Protein AF-X0XZS5-F1 (afdb_monomer_lite)

pLDDT: mean 88.35, std 11.28, range [37.88, 98.06]

Sequence (96 aa):
TVRSNTKDLFAFTKLVPNRKKRIERASSEPIREDPISDLAGKLHPDRQFLTISEIKEETKSTKTFKLTPDPDSVTKELAYFRPGQYISLKVDLEGV

Radius of gyration: 22.95 Å; chains: 1; bounding box: 49×41×53 Å

Secondary structure (DSSP, 8-state):
----HHHHHHHHHHHHHHHHHHHHTS--SPP---HHHHHHHHHS-S---EEEEEEEEEETTEEEEEEEE-TTSS--SPPP--TT---------S--

InterPro domains:
  IPR017938 Riboflavin synthase-like beta-barrel [SSF63380] (48-92)

Organism: NCBI:txid412755

Foldseek 3Di:
DPDDDVVVVVVVVCPVVVVVVCVVPDDPDDDPDDVPVVLVCLQDPPDFDWDFPDWDDPDPPDIDTDIDGDPPDPHPDHHDDDPPDDDDDDDDDPDD

Structure (mmCIF, N/CA/C/O backbone):
data_AF-X0XZS5-F1
#
_entry.id   AF-X0XZS5-F1
#
loop_
_atom_site.group_PDB
_atom_site.id
_atom_site.type_symbol
_atom_site.label_atom_id
_atom_site.label_alt_id
_atom_site.label_comp_id
_atom_site.label_asym_id
_atom_site.label_entity_id
_atom_site.label_seq_id
_atom_site.pdbx_PDB_ins_code
_atom_site.Cartn_x
_atom_site.Cartn_y
_atom_site.Cartn_z
_atom_site.occupancy
_atom_site.B_iso_or_equiv
_atom_site.auth_seq_id
_atom_site.auth_comp_id
_atom_site.auth_asym_id
_atom_site.auth_atom_id
_atom_site.pdbx_PDB_model_num
ATOM 1 N N . THR A 1 1 ? 16.070 21.771 -14.498 1.00 42.19 1 THR A N 1
ATOM 2 C CA . THR A 1 1 ? 16.308 23.037 -15.223 1.00 42.19 1 THR A CA 1
ATOM 3 C C . THR A 1 1 ? 16.374 22.737 -16.706 1.00 42.19 1 THR A C 1
ATOM 5 O O . THR A 1 1 ? 17.299 22.044 -17.110 1.00 42.19 1 THR A O 1
ATOM 8 N N . VAL A 1 2 ? 15.382 23.161 -17.496 1.00 46.03 2 VAL A N 1
ATOM 9 C CA . VAL A 1 2 ? 15.403 23.021 -18.967 1.00 46.03 2 VAL A CA 1
ATOM 10 C C . VAL A 1 2 ? 16.512 23.933 -19.485 1.00 46.03 2 VAL A C 1
ATOM 12 O O . VAL A 1 2 ? 16.449 25.141 -19.267 1.00 46.03 2 VAL A O 1
ATOM 15 N N . ARG A 1 3 ? 17.584 23.364 -20.050 1.00 64.44 3 ARG A N 1
ATOM 16 C CA . ARG A 1 3 ? 18.817 24.119 -20.341 1.00 64.44 3 ARG A CA 1
ATOM 17 C C . ARG A 1 3 ? 18.975 24.536 -21.808 1.00 64.44 3 ARG A C 1
ATOM 19 O O . ARG A 1 3 ? 19.842 25.363 -22.064 1.00 64.44 3 ARG A O 1
ATOM 26 N N . SER A 1 4 ? 18.162 24.061 -22.761 1.00 63.34 4 SER A N 1
ATOM 27 C CA . SER A 1 4 ? 18.104 24.637 -24.121 1.00 63.34 4 SER A CA 1
ATOM 28 C C . SER A 1 4 ? 16.952 24.046 -24.950 1.00 63.34 4 SER A C 1
ATOM 30 O O . SER A 1 4 ? 16.974 22.863 -25.280 1.00 63.34 4 SER A O 1
ATOM 32 N N . ASN A 1 5 ? 15.981 24.878 -25.346 1.00 72.25 5 ASN A N 1
ATOM 33 C CA . ASN A 1 5 ? 14.734 24.456 -26.009 1.00 72.25 5 ASN A CA 1
ATOM 34 C C . ASN A 1 5 ? 14.958 23.613 -27.290 1.00 72.25 5 ASN A C 1
ATOM 36 O O . ASN A 1 5 ? 14.311 22.592 -27.501 1.00 72.25 5 ASN A O 1
ATOM 40 N N . THR A 1 6 ? 15.920 23.987 -28.138 1.00 76.62 6 THR A N 1
ATOM 41 C CA . THR A 1 6 ? 16.131 23.325 -29.439 1.00 76.62 6 THR A CA 1
ATOM 42 C C . THR A 1 6 ? 16.942 22.035 -29.340 1.00 76.62 6 THR A C 1
ATOM 44 O O . THR A 1 6 ? 16.621 21.054 -30.008 1.00 76.62 6 THR A O 1
ATOM 47 N N . LYS A 1 7 ? 17.980 21.997 -28.496 1.00 78.31 7 LYS A N 1
ATOM 48 C CA . LYS A 1 7 ? 18.803 20.790 -28.296 1.00 78.31 7 LYS A CA 1
ATOM 49 C C . LYS A 1 7 ? 17.997 19.661 -27.666 1.00 78.31 7 LYS A C 1
ATOM 51 O O . LYS A 1 7 ? 18.125 18.516 -28.102 1.00 78.31 7 LYS A O 1
ATOM 56 N N . ASP A 1 8 ? 17.145 19.996 -26.701 1.00 79.69 8 ASP A N 1
ATOM 57 C CA . ASP A 1 8 ? 16.256 19.030 -26.065 1.00 79.69 8 ASP A CA 1
ATOM 58 C C . ASP A 1 8 ? 15.255 18.480 -27.092 1.00 79.69 8 ASP A C 1
ATOM 60 O O . ASP A 1 8 ? 15.106 17.264 -27.200 1.00 79.69 8 ASP A O 1
ATOM 64 N N . LEU A 1 9 ? 14.675 19.335 -27.949 1.00 82.88 9 LEU A N 1
ATOM 65 C CA . LEU A 1 9 ? 13.778 18.909 -29.031 1.00 82.88 9 LEU A CA 1
ATOM 66 C C . LEU A 1 9 ? 14.446 17.911 -29.995 1.00 82.88 9 LEU A C 1
ATOM 68 O O . LEU A 1 9 ? 13.878 16.860 -30.298 1.00 82.88 9 LEU A O 1
ATOM 72 N N . PHE A 1 10 ? 15.683 18.175 -30.426 1.00 83.12 10 PHE A N 1
ATOM 73 C CA . PHE A 1 10 ? 16.432 17.225 -31.255 1.00 83.12 10 PHE A CA 1
ATOM 74 C C . PHE A 1 10 ? 16.757 15.923 -30.511 1.00 83.12 10 PHE A C 1
ATOM 76 O O . PHE A 1 10 ? 16.706 14.850 -31.116 1.00 83.12 10 PHE A O 1
ATOM 83 N N . ALA A 1 11 ? 17.058 15.977 -29.212 1.00 83.94 11 ALA A N 1
ATOM 84 C CA . ALA A 1 11 ? 17.253 14.780 -28.399 1.00 83.94 11 ALA A CA 1
ATOM 85 C C . ALA A 1 11 ? 15.965 13.940 -28.297 1.00 83.94 11 ALA A C 1
ATOM 87 O O . ALA A 1 11 ? 16.036 12.713 -28.419 1.00 83.94 11 ALA A O 1
ATOM 88 N N . PHE A 1 12 ? 14.791 14.577 -28.179 1.00 85.62 12 PHE A N 1
ATOM 89 C CA . PHE A 1 12 ? 13.492 13.894 -28.158 1.00 85.62 12 PHE A CA 1
ATOM 90 C C . PHE A 1 12 ? 13.246 13.070 -29.425 1.00 85.62 12 PHE A C 1
ATOM 92 O O . PHE A 1 12 ? 12.849 11.908 -29.322 1.00 85.62 12 PHE A O 1
ATOM 99 N N . THR A 1 13 ? 13.566 13.604 -30.610 1.00 88.56 13 THR A N 1
ATOM 100 C CA . THR A 1 13 ? 13.401 12.859 -31.878 1.00 88.56 13 THR A CA 1
ATOM 101 C C . THR A 1 13 ? 14.223 11.566 -31.927 1.00 88.56 13 THR A C 1
ATOM 103 O O . THR A 1 13 ? 13.839 10.598 -32.583 1.00 88.56 13 THR A O 1
ATOM 106 N N . LYS A 1 14 ? 15.338 11.508 -31.185 1.00 90.56 14 LYS A N 1
ATOM 107 C CA . LYS A 1 14 ? 16.245 10.354 -31.149 1.00 90.56 14 LYS A CA 1
ATOM 108 C C . LYS A 1 14 ? 15.891 9.335 -30.063 1.00 90.56 14 LYS A C 1
ATOM 110 O O . LYS A 1 14 ? 16.467 8.249 -30.055 1.00 90.56 14 LYS A O 1
ATOM 115 N N . LEU A 1 15 ? 14.945 9.623 -29.163 1.00 91.56 15 LEU A N 1
ATOM 116 C CA . LEU A 1 15 ? 14.615 8.730 -28.045 1.00 91.56 15 LEU A CA 1
ATOM 117 C C . LEU A 1 15 ? 14.100 7.365 -28.507 1.00 91.56 15 LEU A C 1
ATOM 119 O O . LEU A 1 15 ? 14.617 6.337 -28.073 1.00 91.56 15 LEU A O 1
ATOM 123 N N . VAL A 1 16 ? 13.092 7.344 -29.382 1.00 93.56 16 VAL A N 1
ATOM 124 C CA . VAL A 1 16 ? 12.490 6.102 -29.891 1.00 93.56 16 VAL A CA 1
ATOM 125 C C . VAL A 1 16 ? 13.513 5.225 -30.629 1.00 93.56 16 VAL A C 1
ATOM 127 O O . VAL A 1 16 ? 13.656 4.063 -30.240 1.00 93.56 16 VAL A O 1
ATOM 130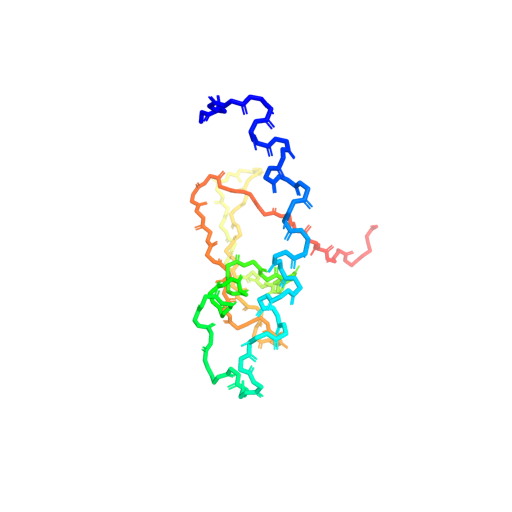 N N . PRO A 1 17 ? 14.274 5.724 -31.628 1.00 94.44 17 PRO A N 1
ATOM 131 C CA . PRO A 1 17 ? 15.262 4.891 -32.313 1.00 94.44 17 PRO A CA 1
ATOM 132 C C . PRO A 1 17 ? 16.389 4.426 -31.382 1.00 94.44 17 PRO A C 1
ATOM 134 O O . PRO A 1 17 ? 16.832 3.285 -31.492 1.00 94.44 17 PRO A O 1
ATOM 137 N N . ASN A 1 18 ? 16.820 5.251 -30.420 1.00 94.25 18 ASN A N 1
ATOM 138 C CA . ASN A 1 18 ? 17.826 4.837 -29.438 1.00 94.25 18 ASN A CA 1
ATOM 139 C C . ASN A 1 18 ? 17.318 3.721 -28.514 1.00 94.25 18 ASN A C 1
ATOM 141 O O . ASN A 1 18 ? 18.078 2.811 -28.190 1.00 94.25 18 ASN A O 1
ATOM 145 N N . ARG A 1 19 ? 16.042 3.757 -28.104 1.00 95.06 19 ARG A N 1
ATOM 146 C CA . ARG A 1 19 ? 15.426 2.679 -27.313 1.00 95.06 19 ARG A CA 1
ATOM 147 C C . ARG A 1 19 ? 15.364 1.372 -28.099 1.00 95.06 19 ARG A C 1
ATOM 149 O O . ARG A 1 19 ? 15.797 0.357 -27.569 1.00 95.06 19 ARG A O 1
ATOM 156 N N . LYS A 1 20 ? 14.919 1.407 -29.362 1.00 95.69 20 LYS A N 1
ATOM 157 C CA . LYS A 1 20 ? 14.880 0.216 -30.233 1.00 95.69 20 LYS A CA 1
ATOM 158 C C . LYS A 1 20 ? 16.261 -0.423 -30.388 1.00 95.69 20 LYS A C 1
ATOM 160 O O . LYS A 1 20 ? 16.416 -1.597 -30.083 1.00 95.69 20 LYS A O 1
ATOM 165 N N . LYS A 1 21 ? 17.287 0.377 -30.708 1.00 95.44 21 LYS A N 1
ATOM 166 C CA . LYS A 1 21 ? 18.678 -0.102 -30.804 1.00 95.44 21 LYS A CA 1
ATOM 167 C C . LYS A 1 21 ? 19.193 -0.719 -29.501 1.00 95.44 21 LYS A C 1
ATOM 169 O O . LYS A 1 21 ? 19.985 -1.652 -29.543 1.00 95.44 21 LYS A O 1
ATOM 174 N N . ARG A 1 22 ? 18.798 -0.181 -28.340 1.00 93.81 22 ARG A N 1
ATOM 175 C CA . ARG A 1 22 ? 19.166 -0.749 -27.032 1.00 93.81 22 ARG A CA 1
ATOM 176 C C . ARG A 1 22 ? 18.474 -2.084 -26.768 1.00 93.81 22 ARG A C 1
ATOM 178 O O . ARG A 1 22 ? 19.121 -2.959 -26.215 1.00 93.81 22 ARG A O 1
ATOM 185 N N . ILE A 1 23 ? 17.207 -2.224 -27.158 1.00 91.62 23 ILE A N 1
ATOM 186 C CA . ILE A 1 23 ? 16.446 -3.475 -27.026 1.00 91.62 23 ILE A CA 1
ATOM 187 C C . ILE A 1 23 ? 17.031 -4.551 -27.947 1.00 91.62 23 ILE A C 1
ATOM 189 O O . ILE A 1 23 ? 17.298 -5.651 -27.489 1.00 91.62 23 ILE A O 1
ATOM 193 N N . GLU A 1 24 ? 17.313 -4.220 -29.209 1.00 93.50 24 GLU A N 1
ATOM 194 C CA . GLU A 1 24 ? 17.926 -5.149 -30.174 1.00 93.50 24 GLU A CA 1
ATOM 195 C C . GLU A 1 24 ? 19.316 -5.636 -29.736 1.00 93.50 24 GLU A C 1
ATOM 197 O O . GLU A 1 24 ? 19.702 -6.759 -30.038 1.00 93.50 24 GLU A O 1
ATOM 202 N N . ARG A 1 25 ? 20.078 -4.789 -29.031 1.00 94.25 25 ARG A N 1
ATOM 203 C CA . ARG A 1 25 ? 21.403 -5.126 -28.483 1.00 94.25 25 ARG A CA 1
ATOM 204 C C . ARG A 1 25 ? 21.355 -5.790 -27.108 1.00 94.25 25 ARG A C 1
ATOM 206 O O . ARG A 1 25 ? 22.414 -6.131 -26.585 1.00 94.25 25 ARG A O 1
ATOM 213 N N . ALA A 1 26 ? 20.186 -5.878 -26.481 1.00 89.81 26 ALA A N 1
ATOM 214 C CA . ALA A 1 26 ? 20.074 -6.473 -25.160 1.00 89.81 26 ALA A CA 1
ATOM 215 C C . ALA A 1 26 ? 20.380 -7.976 -25.231 1.00 89.81 26 ALA A C 1
ATOM 217 O O . ALA A 1 26 ? 20.166 -8.618 -26.258 1.00 89.81 26 ALA A O 1
ATOM 218 N N . SER A 1 27 ? 20.893 -8.528 -24.131 1.00 89.31 27 SER A N 1
ATOM 219 C CA . SER A 1 27 ? 21.102 -9.971 -24.023 1.00 89.31 27 SER A CA 1
ATOM 220 C C . SER A 1 27 ? 19.766 -10.708 -24.129 1.00 89.31 27 SER A C 1
ATOM 222 O O . SER A 1 27 ? 18.762 -10.255 -23.579 1.00 89.31 27 SER A O 1
ATOM 224 N N . SER A 1 28 ? 19.766 -11.854 -24.808 1.00 88.00 28 SER A N 1
ATOM 225 C CA . SER A 1 28 ? 18.635 -12.787 -24.828 1.00 88.00 28 SER A CA 1
ATOM 226 C C . SER A 1 28 ? 18.596 -13.696 -23.596 1.00 88.00 28 SER A C 1
ATOM 228 O O . SER A 1 28 ? 17.683 -14.509 -23.468 1.00 88.00 28 SER A O 1
ATOM 230 N N . GLU A 1 29 ? 19.601 -13.617 -22.720 1.00 89.81 29 GLU A N 1
ATOM 231 C CA . GLU A 1 29 ? 19.606 -14.373 -21.472 1.00 89.81 29 GLU A CA 1
ATOM 232 C C . GLU A 1 29 ? 18.449 -13.925 -20.566 1.00 89.81 29 GLU A C 1
ATOM 234 O O . GLU A 1 29 ? 18.191 -12.723 -20.442 1.00 89.81 29 GLU A O 1
ATOM 239 N N . PRO A 1 30 ? 17.748 -14.867 -19.912 1.00 83.12 30 PRO A N 1
ATOM 240 C CA . PRO A 1 30 ? 16.670 -14.523 -19.002 1.00 83.12 30 PRO A CA 1
ATOM 241 C C . PRO A 1 30 ? 17.217 -13.746 -17.801 1.00 83.12 30 PRO A C 1
ATOM 243 O O . PRO A 1 30 ? 18.246 -14.105 -17.219 1.00 83.12 30 PRO A O 1
ATOM 246 N N . ILE A 1 31 ? 16.499 -12.693 -17.410 1.00 81.81 31 ILE A N 1
ATOM 247 C CA . ILE A 1 31 ? 16.784 -11.952 -16.181 1.00 81.81 31 ILE A CA 1
ATOM 248 C C . ILE A 1 31 ? 16.567 -12.914 -15.010 1.00 81.81 31 ILE A C 1
ATOM 250 O O . ILE A 1 31 ? 15.480 -13.466 -14.857 1.00 81.81 31 ILE A O 1
ATOM 254 N N . ARG A 1 32 ? 17.619 -13.149 -14.221 1.00 82.25 32 ARG A N 1
ATOM 255 C CA . ARG A 1 32 ? 17.578 -14.093 -13.093 1.00 82.25 32 ARG A CA 1
ATOM 256 C C . ARG A 1 32 ? 16.925 -13.477 -11.861 1.00 82.25 32 ARG A C 1
ATOM 258 O O . ARG A 1 32 ? 16.102 -14.124 -11.232 1.00 82.25 32 ARG A O 1
ATOM 265 N N . GLU A 1 33 ? 17.287 -12.235 -11.553 1.00 85.75 33 GLU A N 1
ATOM 266 C CA . GLU A 1 33 ? 16.787 -11.473 -10.409 1.00 85.75 33 GLU A CA 1
ATOM 267 C C . GLU A 1 33 ? 16.689 -9.997 -10.811 1.00 85.75 33 GLU A C 1
ATOM 269 O O . GLU A 1 33 ? 17.630 -9.448 -11.392 1.00 85.75 33 GLU A O 1
ATOM 274 N N . ASP A 1 34 ? 15.561 -9.356 -10.505 1.00 88.19 34 ASP A N 1
ATOM 275 C CA . ASP A 1 34 ? 15.375 -7.913 -10.674 1.00 88.19 34 ASP A CA 1
ATOM 276 C C . ASP A 1 34 ? 14.877 -7.304 -9.357 1.00 88.19 34 ASP A C 1
ATOM 278 O O . ASP A 1 34 ? 13.674 -7.097 -9.168 1.00 88.19 34 ASP A O 1
ATOM 282 N N . PRO A 1 35 ? 15.805 -6.970 -8.440 1.00 90.56 35 PRO A N 1
ATOM 283 C CA . PRO A 1 35 ? 15.451 -6.418 -7.138 1.00 90.56 35 PRO A CA 1
ATOM 284 C C . PRO A 1 35 ? 14.642 -5.119 -7.227 1.00 90.56 35 PRO A C 1
ATOM 286 O O . PRO A 1 35 ? 13.902 -4.784 -6.302 1.00 90.56 35 PRO A O 1
ATOM 289 N N . ILE A 1 36 ? 14.792 -4.362 -8.320 1.00 90.81 36 ILE A N 1
ATOM 290 C CA . ILE A 1 36 ? 14.077 -3.100 -8.519 1.00 90.81 36 ILE A CA 1
ATOM 291 C C . ILE A 1 36 ? 12.632 -3.375 -8.921 1.00 90.81 36 ILE A C 1
ATOM 293 O O . ILE A 1 36 ? 11.726 -2.753 -8.365 1.00 90.81 36 ILE A O 1
ATOM 297 N N . SER A 1 37 ? 12.413 -4.307 -9.848 1.00 89.75 37 SER A N 1
ATOM 298 C CA . SER A 1 37 ? 11.067 -4.749 -10.218 1.00 89.75 37 SER A CA 1
ATOM 299 C C . SER A 1 37 ? 10.343 -5.374 -9.025 1.00 89.75 37 SER A C 1
ATOM 301 O O . SER A 1 37 ? 9.192 -5.029 -8.751 1.00 89.75 37 SER A O 1
ATOM 303 N N . ASP A 1 38 ? 11.033 -6.218 -8.259 1.00 90.69 38 ASP A N 1
ATOM 304 C CA . ASP A 1 38 ? 10.470 -6.853 -7.067 1.00 90.69 38 ASP A CA 1
ATOM 305 C C . ASP A 1 38 ? 10.056 -5.811 -6.021 1.00 90.69 38 ASP A C 1
ATOM 307 O O . ASP A 1 38 ? 8.944 -5.848 -5.486 1.00 90.69 38 ASP A O 1
ATOM 311 N N . LEU A 1 39 ? 10.921 -4.826 -5.759 1.00 91.88 39 LEU A N 1
ATOM 312 C CA . LEU A 1 39 ? 10.611 -3.726 -4.851 1.00 91.88 39 LEU A CA 1
ATOM 313 C C . LEU A 1 39 ? 9.440 -2.876 -5.360 1.00 91.88 39 LEU A C 1
ATOM 315 O O . LEU A 1 39 ? 8.589 -2.480 -4.564 1.00 91.88 39 LEU A O 1
ATOM 319 N N . ALA A 1 40 ? 9.372 -2.604 -6.664 1.00 91.81 40 ALA A N 1
ATOM 320 C CA . ALA A 1 40 ? 8.265 -1.856 -7.253 1.00 91.81 40 ALA A CA 1
ATOM 321 C C . ALA A 1 40 ? 6.925 -2.573 -7.030 1.00 91.81 40 ALA A C 1
ATOM 323 O O . ALA A 1 40 ? 5.959 -1.933 -6.613 1.00 91.81 40 ALA A O 1
ATOM 324 N N . GLY A 1 41 ? 6.890 -3.897 -7.215 1.00 90.19 41 GLY A N 1
ATOM 325 C CA . GLY A 1 41 ? 5.709 -4.717 -6.940 1.00 90.19 41 GLY A CA 1
ATOM 326 C C . GLY A 1 41 ? 5.289 -4.683 -5.468 1.00 90.19 41 GLY A C 1
ATOM 327 O O . GLY A 1 41 ? 4.103 -4.564 -5.166 1.00 90.19 41 GLY A O 1
ATOM 328 N N . LYS A 1 42 ? 6.254 -4.700 -4.541 1.00 90.56 42 LYS A N 1
ATOM 329 C CA . LYS A 1 42 ? 5.980 -4.572 -3.098 1.00 90.56 42 LYS A CA 1
ATOM 330 C C . LYS A 1 42 ? 5.476 -3.182 -2.704 1.00 90.56 42 LYS A C 1
ATOM 332 O O . LYS A 1 42 ? 4.658 -3.063 -1.798 1.00 90.56 42 LYS A O 1
ATOM 337 N N . LEU A 1 43 ? 5.960 -2.122 -3.352 1.00 91.44 43 LEU A N 1
ATOM 338 C CA . LEU A 1 43 ? 5.563 -0.741 -3.054 1.00 91.44 43 LEU A CA 1
ATOM 339 C C . LEU A 1 43 ? 4.187 -0.377 -3.621 1.00 91.44 43 LEU A C 1
ATOM 341 O O . LEU A 1 43 ? 3.465 0.414 -3.012 1.00 91.44 43 LEU A O 1
ATOM 345 N N . HIS A 1 44 ? 3.835 -0.922 -4.785 1.00 89.75 44 HIS A N 1
ATOM 346 C CA . HIS A 1 44 ? 2.640 -0.535 -5.531 1.00 89.75 44 HIS A CA 1
ATOM 347 C C . HIS A 1 44 ? 1.875 -1.753 -6.069 1.00 89.75 44 HIS A C 1
ATOM 349 O O . HIS A 1 44 ? 1.770 -1.917 -7.284 1.00 89.75 44 HIS A O 1
ATOM 355 N N . PRO A 1 45 ?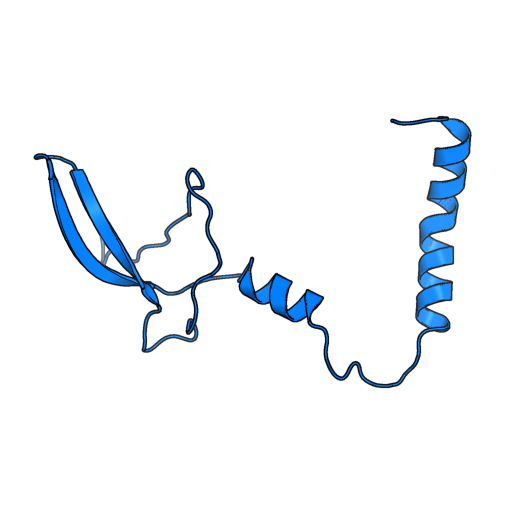 1.321 -2.606 -5.190 1.00 91.38 45 PRO A N 1
ATOM 356 C CA . PRO A 1 45 ? 0.457 -3.694 -5.625 1.00 91.38 45 PRO A CA 1
ATOM 357 C C . PRO A 1 45 ? -0.855 -3.150 -6.203 1.00 91.38 45 PRO A C 1
ATOM 359 O O . PRO A 1 45 ? -1.416 -2.181 -5.687 1.00 91.38 45 PRO A O 1
ATOM 362 N N . ASP A 1 46 ? -1.392 -3.827 -7.220 1.00 90.94 46 ASP A N 1
ATOM 363 C CA . ASP A 1 46 ? -2.656 -3.443 -7.867 1.00 90.94 46 ASP A CA 1
ATOM 364 C C . ASP A 1 46 ? -3.842 -3.436 -6.887 1.00 90.94 46 ASP A C 1
ATOM 366 O O . ASP A 1 46 ? -4.714 -2.563 -6.934 1.00 90.94 46 ASP A O 1
ATOM 370 N N . ARG A 1 47 ? -3.888 -4.422 -5.982 1.00 91.94 47 ARG A N 1
ATOM 371 C CA . ARG A 1 47 ? -4.889 -4.531 -4.915 1.00 91.94 47 ARG A CA 1
ATOM 372 C C . ARG A 1 47 ? -4.308 -5.260 -3.709 1.00 91.94 47 ARG A C 1
ATOM 374 O O . ARG A 1 47 ? -3.539 -6.204 -3.858 1.00 91.94 47 ARG A O 1
ATOM 381 N N . GLN A 1 48 ? -4.729 -4.841 -2.521 1.00 93.81 48 GLN A N 1
ATOM 382 C CA . GLN A 1 48 ? -4.429 -5.515 -1.260 1.00 93.81 48 GLN A CA 1
ATOM 383 C C . GLN A 1 48 ? -5.739 -5.894 -0.574 1.00 93.81 48 GLN A C 1
ATOM 385 O O . GLN A 1 48 ? -6.672 -5.088 -0.539 1.00 93.81 48 GLN A O 1
ATOM 390 N N . PHE A 1 49 ? -5.807 -7.116 -0.061 1.00 95.06 49 PHE A N 1
ATOM 391 C CA . PHE A 1 49 ? -6.932 -7.633 0.708 1.00 95.06 49 PHE A CA 1
ATOM 392 C C . PHE A 1 49 ? -6.575 -7.582 2.191 1.00 95.06 49 PHE A C 1
ATOM 394 O O . PHE A 1 49 ? -5.483 -7.987 2.595 1.00 95.06 49 PHE A O 1
ATOM 401 N N . LEU A 1 50 ? -7.475 -7.001 2.980 1.00 94.31 50 LEU A N 1
ATOM 402 C CA . LEU A 1 50 ? -7.219 -6.608 4.359 1.00 94.31 50 LEU A CA 1
ATOM 403 C C . LEU A 1 50 ? -8.349 -7.097 5.257 1.00 94.31 50 LEU A C 1
ATOM 405 O O . LEU A 1 50 ? -9.517 -6.999 4.885 1.00 94.31 50 LEU A O 1
ATOM 409 N N . THR A 1 51 ? -8.000 -7.513 6.468 1.00 94.62 51 THR A N 1
ATOM 410 C CA . THR A 1 51 ? -8.943 -7.821 7.549 1.00 94.62 51 THR A CA 1
ATOM 411 C C . THR A 1 51 ? -8.755 -6.857 8.712 1.00 94.62 51 THR A C 1
ATOM 413 O O . THR A 1 51 ? -7.652 -6.365 8.957 1.00 94.62 51 THR A O 1
ATOM 416 N N . ILE A 1 52 ? -9.825 -6.601 9.465 1.00 95.25 52 ILE A N 1
ATOM 417 C CA . ILE A 1 52 ? -9.759 -5.800 10.690 1.00 95.25 52 ILE A CA 1
ATOM 418 C C . ILE A 1 52 ? -9.289 -6.702 11.832 1.00 95.25 52 ILE A C 1
ATOM 420 O O . ILE A 1 52 ? -9.993 -7.633 12.213 1.00 95.25 52 ILE A O 1
ATOM 424 N N . SER A 1 53 ? -8.117 -6.415 12.396 1.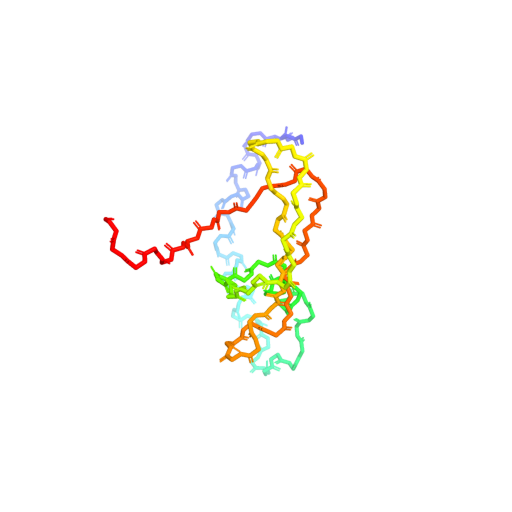00 96.62 53 SER A N 1
ATOM 425 C CA . SER A 1 53 ? -7.593 -7.146 13.556 1.00 96.62 53 SER A CA 1
ATOM 426 C C . SER A 1 53 ? -8.029 -6.536 14.887 1.00 96.62 53 SER A C 1
ATOM 428 O O . SER A 1 53 ? -8.042 -7.211 15.909 1.00 96.62 53 SER A O 1
ATOM 430 N N . GLU A 1 54 ? -8.306 -5.231 14.901 1.00 97.81 54 GLU A N 1
ATOM 431 C CA . GLU A 1 54 ? -8.636 -4.481 16.113 1.00 97.81 54 GLU A CA 1
ATOM 432 C C . GLU A 1 54 ? -9.499 -3.268 15.762 1.00 97.81 54 GLU A C 1
ATOM 434 O O . GLU A 1 54 ? -9.283 -2.611 14.738 1.00 97.81 54 GLU A O 1
ATOM 439 N N . ILE A 1 55 ? -10.452 -2.960 16.639 1.00 97.56 55 ILE A N 1
ATOM 440 C CA . ILE A 1 55 ? -11.280 -1.759 16.571 1.00 97.56 55 ILE A CA 1
ATOM 441 C C . ILE A 1 55 ? -11.103 -1.012 17.885 1.00 97.56 55 ILE A C 1
ATOM 443 O O . ILE A 1 55 ? -11.398 -1.552 18.951 1.00 97.56 55 ILE A O 1
ATOM 447 N N . LYS A 1 56 ? -10.643 0.236 17.805 1.00 98.06 56 LYS A N 1
ATOM 448 C CA . LYS A 1 56 ? -10.500 1.125 18.956 1.00 98.06 56 LYS A CA 1
ATOM 449 C C . LYS A 1 56 ? -11.473 2.290 18.840 1.00 98.06 56 LYS A C 1
ATOM 451 O O . LYS A 1 56 ? -11.451 3.036 17.863 1.00 98.06 56 LYS A O 1
ATOM 456 N N . GLU A 1 57 ? -12.312 2.451 19.853 1.00 97.44 57 GLU A N 1
ATOM 457 C CA . GLU A 1 57 ? -13.186 3.615 20.003 1.00 97.44 57 GLU A CA 1
ATOM 458 C C . GLU A 1 57 ? -12.346 4.799 20.499 1.00 97.44 57 GLU A C 1
ATOM 460 O O . GLU A 1 57 ? -11.819 4.762 21.609 1.00 97.44 57 GLU A O 1
ATOM 465 N N . GLU A 1 58 ? -12.191 5.841 19.682 1.00 96.69 58 GLU A N 1
ATOM 466 C CA . GLU A 1 58 ? -11.439 7.041 20.081 1.00 96.69 58 GLU A CA 1
ATOM 467 C C . GLU A 1 58 ? -12.376 8.093 20.684 1.00 96.69 58 GLU A C 1
ATOM 469 O O . GLU A 1 58 ? -12.080 8.707 21.707 1.00 96.69 58 GLU A O 1
ATOM 474 N N . THR A 1 59 ? -13.534 8.306 20.053 1.00 96.94 59 THR A N 1
ATOM 475 C CA . THR A 1 59 ? -14.567 9.245 20.510 1.00 96.94 59 THR A CA 1
ATOM 476 C C . THR A 1 59 ? -15.959 8.688 20.211 1.00 96.94 59 THR A C 1
ATOM 478 O O . THR A 1 59 ? -16.099 7.646 19.577 1.00 96.94 59 THR A O 1
ATOM 481 N N . LYS A 1 60 ? -17.018 9.414 20.598 1.00 95.12 60 LYS A N 1
ATOM 482 C CA . LYS A 1 60 ? -18.410 9.034 20.291 1.00 95.12 60 LYS A CA 1
ATOM 483 C C . LYS A 1 60 ? -18.695 8.853 18.791 1.00 95.12 60 LYS A C 1
ATOM 485 O O . LYS A 1 60 ? -19.651 8.169 18.450 1.00 95.12 60 LYS A O 1
ATOM 490 N N . SER A 1 61 ? -17.915 9.484 17.913 1.00 96.25 61 SER A N 1
ATOM 491 C CA . SER A 1 61 ? -18.129 9.475 16.459 1.00 96.25 61 SER A CA 1
ATOM 492 C C . SER A 1 61 ? -16.903 9.022 15.664 1.00 96.25 61 SER A C 1
ATOM 494 O O . SER A 1 61 ? -16.875 9.185 14.446 1.00 96.25 61 SER A O 1
ATOM 496 N N . THR A 1 62 ? -15.859 8.506 16.317 1.00 96.94 62 THR A N 1
ATOM 497 C CA . THR A 1 62 ? -14.594 8.172 15.649 1.00 96.94 62 THR A CA 1
ATOM 498 C C . THR A 1 62 ? -14.044 6.850 16.150 1.00 96.94 62 THR A C 1
ATOM 500 O O . THR A 1 62 ? -13.862 6.660 17.352 1.00 96.94 62 THR A O 1
ATOM 503 N N . LYS A 1 63 ? -13.722 5.975 15.194 1.00 97.06 63 LYS A N 1
ATOM 504 C CA . LYS A 1 63 ? -13.100 4.674 15.428 1.00 97.06 63 LYS A CA 1
ATOM 505 C C . LYS A 1 63 ? -11.795 4.565 14.654 1.00 97.06 63 LYS A C 1
ATOM 507 O O . LYS A 1 63 ? -11.708 5.031 13.518 1.00 97.06 63 LYS A O 1
ATOM 512 N N . THR A 1 64 ? -10.821 3.898 15.253 1.00 96.62 64 THR A N 1
ATOM 513 C CA . THR A 1 64 ? -9.586 3.471 14.600 1.00 96.62 64 THR A CA 1
ATOM 514 C C . THR A 1 64 ? -9.698 1.985 14.282 1.00 96.62 64 THR A C 1
ATOM 516 O O . THR A 1 64 ? -9.940 1.174 15.175 1.00 96.62 64 THR A O 1
ATOM 519 N N . PHE A 1 65 ? -9.501 1.624 13.015 1.00 95.50 65 PHE A N 1
ATOM 520 C CA . PHE A 1 65 ? -9.472 0.236 12.556 1.00 95.50 65 PHE A CA 1
ATOM 521 C C . PHE A 1 65 ? -8.035 -0.163 12.245 1.00 95.50 65 PHE A C 1
ATOM 523 O O . PHE A 1 65 ? -7.386 0.449 11.394 1.00 95.50 65 PHE A O 1
ATOM 530 N N . LYS A 1 66 ? -7.534 -1.197 12.918 1.00 95.50 66 LYS A N 1
ATOM 531 C CA . LYS A 1 66 ? -6.232 -1.783 12.603 1.00 95.50 66 LYS A CA 1
ATOM 532 C C . LYS A 1 66 ? -6.413 -2.840 11.524 1.00 95.50 66 LYS A C 1
ATOM 534 O O . LYS A 1 66 ? -7.150 -3.804 11.723 1.00 95.50 66 LYS A O 1
ATOM 539 N N . LEU A 1 67 ? -5.746 -2.637 10.393 1.00 94.38 67 LEU A N 1
ATOM 540 C CA . LEU A 1 67 ? -5.826 -3.514 9.230 1.00 94.38 67 LEU A CA 1
ATOM 541 C C . LEU A 1 67 ? -4.584 -4.403 9.151 1.00 94.38 67 LEU A C 1
ATOM 543 O O . LEU A 1 67 ? -3.460 -3.922 9.305 1.00 94.38 67 LEU A O 1
ATOM 547 N N . THR A 1 68 ? -4.792 -5.686 8.883 1.00 95.50 68 THR A N 1
ATOM 548 C CA . THR A 1 68 ? -3.738 -6.680 8.633 1.00 95.50 68 THR A CA 1
ATOM 549 C C . THR A 1 68 ? -3.972 -7.362 7.286 1.00 95.50 68 THR A C 1
ATOM 551 O O . THR A 1 68 ? -5.098 -7.309 6.786 1.00 95.50 68 THR A O 1
ATOM 554 N N . PRO A 1 69 ? -2.948 -7.997 6.680 1.00 95.69 69 PRO A N 1
ATOM 555 C CA . PRO A 1 69 ? -3.159 -8.846 5.511 1.00 95.69 69 PRO A CA 1
ATOM 556 C C . PRO A 1 69 ? -4.238 -9.892 5.791 1.00 95.69 69 PRO A C 1
ATOM 558 O O . PRO A 1 69 ? -4.230 -10.504 6.861 1.00 95.69 69 PRO A O 1
ATOM 561 N N . ASP A 1 70 ? -5.139 -10.089 4.835 1.00 94.50 70 ASP A N 1
ATOM 562 C CA . ASP A 1 70 ? -6.124 -11.163 4.903 1.00 94.50 70 ASP A CA 1
ATOM 563 C C . ASP A 1 70 ? -5.421 -12.526 4.714 1.00 94.50 70 ASP A C 1
ATOM 565 O O . ASP A 1 70 ? -4.854 -12.761 3.636 1.00 94.50 70 ASP A O 1
ATOM 569 N N . PRO A 1 71 ? -5.432 -13.419 5.727 1.00 90.69 71 PRO A N 1
ATOM 570 C CA . PRO A 1 71 ? -4.709 -14.690 5.683 1.00 90.69 71 PRO A CA 1
ATOM 571 C C . PRO A 1 71 ? -5.173 -15.614 4.550 1.00 90.69 71 PRO A C 1
ATOM 573 O O . PRO A 1 71 ? -4.337 -16.325 3.974 1.00 90.69 71 PRO A O 1
ATOM 576 N N . ASP A 1 72 ? -6.459 -15.552 4.196 1.00 92.19 72 ASP A N 1
ATOM 577 C CA . ASP A 1 72 ? -7.086 -16.402 3.178 1.00 92.19 72 ASP A CA 1
ATOM 578 C C . ASP A 1 72 ? -6.903 -15.842 1.758 1.00 92.19 72 ASP A C 1
ATOM 580 O O . ASP A 1 72 ? -7.191 -16.507 0.760 1.00 92.19 72 ASP A O 1
ATOM 584 N N . SER A 1 73 ? -6.360 -14.629 1.645 1.00 91.06 73 SER A N 1
ATOM 585 C CA . SER A 1 73 ? -6.116 -13.959 0.374 1.00 91.06 73 SER A CA 1
ATOM 586 C C . SER A 1 73 ? -4.701 -14.184 -0.180 1.00 91.06 73 SER A C 1
ATOM 588 O O . SER A 1 73 ? -3.798 -14.753 0.450 1.00 91.06 73 SER A O 1
ATOM 590 N N . VAL A 1 74 ? -4.484 -13.650 -1.386 1.00 91.50 74 VAL A N 1
ATOM 591 C CA . VAL A 1 74 ? -3.161 -13.543 -2.021 1.00 91.50 74 VAL A CA 1
ATOM 592 C C . VAL A 1 74 ? -2.253 -12.498 -1.358 1.00 91.50 74 VAL A C 1
ATOM 594 O O . VAL A 1 74 ? -1.045 -12.506 -1.584 1.00 91.50 74 VAL A O 1
ATOM 597 N N . THR A 1 75 ? -2.797 -11.592 -0.541 1.00 92.69 75 THR A N 1
ATOM 598 C CA . THR A 1 75 ? -2.022 -10.546 0.135 1.00 92.69 75 THR A CA 1
ATOM 599 C C . THR A 1 75 ? -1.314 -11.133 1.352 1.00 92.69 75 THR A C 1
ATOM 601 O O . THR A 1 75 ? -1.93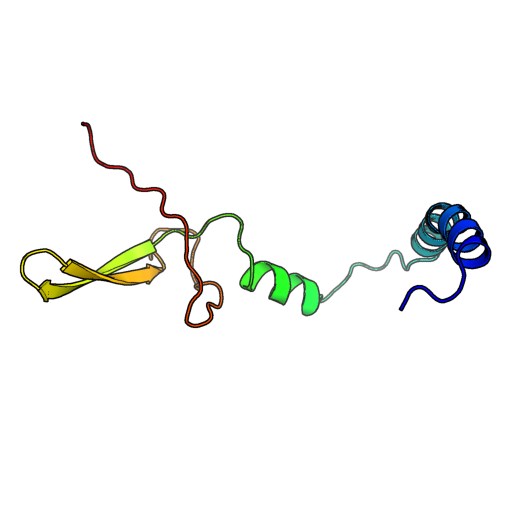6 -11.406 2.371 1.00 92.69 75 THR A O 1
ATOM 604 N N . LYS A 1 76 ? 0.006 -11.332 1.249 1.00 89.38 76 LYS A N 1
ATOM 605 C CA . LYS A 1 76 ? 0.840 -11.840 2.356 1.00 89.38 76 LYS A CA 1
ATOM 606 C C . LYS A 1 76 ? 1.577 -10.739 3.113 1.00 89.38 76 LYS A C 1
ATOM 608 O O . LYS A 1 76 ? 1.731 -10.822 4.326 1.00 89.38 76 LYS A O 1
ATOM 613 N N . GLU A 1 77 ? 1.987 -9.694 2.405 1.00 91.25 77 GLU A N 1
ATOM 614 C CA . GLU A 1 77 ? 2.669 -8.528 2.963 1.00 91.25 77 GLU A CA 1
ATOM 615 C C . GLU A 1 77 ? 1.932 -7.261 2.531 1.00 91.25 77 GLU A C 1
ATOM 617 O O . GLU A 1 77 ? 1.362 -7.209 1.438 1.00 91.25 77 GLU A O 1
ATOM 622 N N . LEU A 1 78 ? 1.936 -6.246 3.398 1.00 93.50 78 LEU A N 1
ATOM 623 C CA . LEU A 1 78 ? 1.377 -4.940 3.066 1.00 93.50 78 LEU A CA 1
ATOM 624 C C . LEU A 1 78 ? 2.429 -4.071 2.387 1.00 93.50 78 LEU A C 1
ATOM 626 O O . LEU A 1 78 ? 3.593 -4.052 2.789 1.00 93.50 78 LEU A O 1
ATOM 630 N N . ALA A 1 79 ? 1.989 -3.294 1.406 1.00 93.94 79 ALA A N 1
ATOM 631 C CA . ALA A 1 79 ? 2.804 -2.264 0.795 1.00 93.94 79 ALA A CA 1
ATOM 632 C C . ALA A 1 79 ? 3.237 -1.225 1.830 1.00 93.94 79 ALA A C 1
ATOM 634 O O . ALA A 1 79 ? 2.482 -0.854 2.736 1.00 93.94 79 ALA A O 1
ATOM 635 N N . TYR A 1 80 ? 4.454 -0.712 1.663 1.00 91.25 80 TYR A N 1
ATOM 636 C CA . TYR A 1 80 ? 4.969 0.331 2.536 1.00 91.25 80 TYR A CA 1
ATOM 637 C C . TYR A 1 80 ? 4.127 1.599 2.427 1.00 91.25 80 TYR A C 1
ATOM 639 O O . TYR A 1 80 ? 3.801 2.071 1.337 1.00 91.25 80 TYR A O 1
ATOM 647 N N . PHE A 1 81 ? 3.833 2.188 3.580 1.00 89.25 81 PHE A N 1
ATOM 648 C CA . PHE A 1 81 ? 3.025 3.389 3.676 1.00 89.25 81 PHE A CA 1
ATOM 649 C C . PHE A 1 81 ? 3.713 4.416 4.565 1.00 89.25 81 PHE A C 1
ATOM 651 O O . PHE A 1 81 ? 4.255 4.081 5.620 1.00 89.25 81 PHE A O 1
ATOM 658 N N . ARG A 1 82 ? 3.716 5.678 4.133 1.00 90.69 82 ARG A N 1
ATOM 659 C CA . ARG A 1 82 ? 4.290 6.783 4.902 1.00 90.69 82 ARG A CA 1
ATOM 660 C C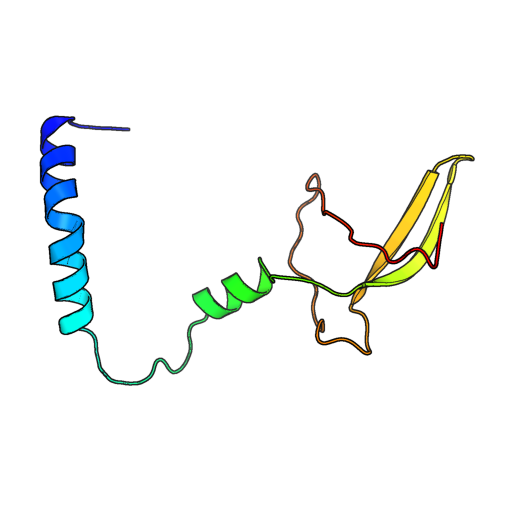 . ARG A 1 82 ? 3.201 7.516 5.686 1.00 90.69 82 ARG A C 1
ATOM 662 O O . ARG A 1 82 ? 2.079 7.646 5.193 1.00 90.69 82 ARG A O 1
ATOM 669 N N . PRO A 1 83 ? 3.529 8.067 6.867 1.00 92.38 83 PRO A N 1
ATOM 670 C CA . PRO A 1 83 ? 2.615 8.936 7.599 1.00 92.38 83 PRO A CA 1
ATOM 671 C C . PRO A 1 83 ? 2.096 10.087 6.725 1.00 92.38 83 PRO A C 1
ATOM 673 O O . PRO A 1 83 ? 2.854 10.681 5.957 1.00 92.38 83 PRO A O 1
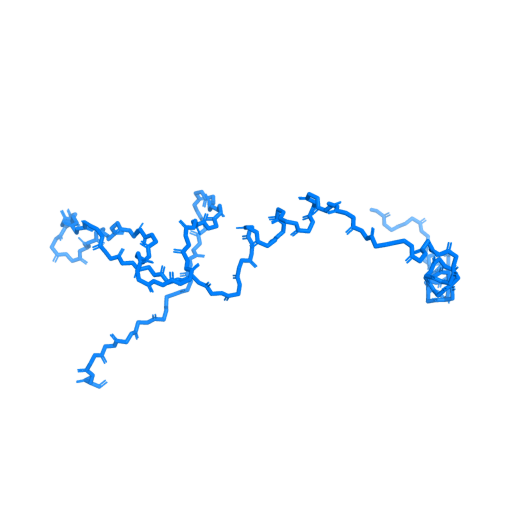ATOM 676 N N . GLY A 1 84 ? 0.804 10.397 6.845 1.00 93.25 84 GLY A N 1
ATOM 677 C CA . GLY A 1 84 ? 0.144 11.473 6.094 1.00 93.25 84 GLY A CA 1
ATOM 678 C C . GLY A 1 84 ? -0.323 11.097 4.683 1.00 93.25 84 GLY A C 1
ATOM 679 O O . GLY A 1 84 ? -0.916 11.929 4.001 1.00 93.25 84 GLY A O 1
ATOM 680 N N . GLN A 1 85 ? -0.085 9.865 4.230 1.00 91.25 85 GLN A N 1
ATOM 681 C CA . GLN A 1 85 ? -0.730 9.344 3.028 1.00 91.25 85 GLN A CA 1
ATOM 682 C C . GLN A 1 85 ? -2.153 8.862 3.355 1.00 91.25 85 GLN A C 1
ATOM 684 O O . GLN A 1 85 ? -2.497 8.629 4.514 1.00 91.25 85 GLN A O 1
ATOM 689 N N . TYR A 1 86 ? -2.968 8.671 2.317 1.00 91.38 86 TYR A N 1
ATOM 690 C CA . TYR A 1 86 ? -4.304 8.080 2.415 1.00 91.38 86 TYR A CA 1
ATOM 691 C C . TYR A 1 86 ? -4.411 6.877 1.476 1.00 91.38 86 TYR A C 1
ATOM 693 O O . TYR A 1 86 ? -3.730 6.828 0.449 1.00 91.38 86 TYR A O 1
ATOM 701 N N . ILE A 1 87 ? -5.270 5.920 1.827 1.00 88.75 87 ILE A N 1
ATOM 702 C CA . ILE A 1 87 ? -5.609 4.763 0.990 1.00 88.75 87 ILE A CA 1
ATOM 703 C C . ILE A 1 87 ? -7.080 4.818 0.589 1.00 88.75 87 ILE A C 1
ATOM 705 O O . ILE A 1 87 ? -7.925 5.299 1.343 1.00 88.75 87 ILE A O 1
ATOM 709 N N . SER A 1 88 ? -7.393 4.303 -0.595 1.00 91.44 88 SER A N 1
ATOM 710 C CA . SER A 1 88 ? -8.773 4.075 -1.018 1.00 91.44 88 SER A CA 1
ATOM 711 C C . SER A 1 88 ? -9.214 2.683 -0.583 1.00 91.44 88 SER A C 1
ATOM 713 O O . SER A 1 88 ? -8.541 1.698 -0.883 1.00 91.44 88 SER A O 1
ATOM 715 N N . LEU A 1 89 ? -10.355 2.596 0.098 1.00 91.56 89 LEU A N 1
ATOM 716 C CA . LEU A 1 89 ? -10.934 1.329 0.533 1.00 91.56 89 LEU A CA 1
ATOM 717 C C . LEU A 1 89 ? -12.108 0.961 -0.372 1.00 91.56 89 LEU A C 1
ATOM 719 O O . LEU A 1 89 ? -12.974 1.787 -0.650 1.00 91.56 89 LEU A O 1
ATOM 723 N N . LYS A 1 90 ? -12.130 -0.294 -0.821 1.00 92.00 90 LYS A N 1
ATOM 724 C CA . LYS A 1 90 ? -13.312 -0.918 -1.419 1.00 92.00 90 LYS A CA 1
ATOM 725 C C . LYS A 1 90 ? -13.850 -1.898 -0.397 1.00 92.00 90 LYS A C 1
ATOM 727 O O . LYS A 1 90 ? -13.163 -2.864 -0.076 1.00 92.00 90 LYS A O 1
ATOM 732 N N . VAL A 1 91 ? -15.039 -1.615 0.107 1.00 89.00 91 VAL A N 1
ATOM 733 C CA . VAL A 1 91 ? -15.698 -2.416 1.133 1.00 89.00 91 VAL A CA 1
ATOM 734 C C . VAL A 1 91 ? -16.936 -3.020 0.500 1.00 89.00 91 VAL A C 1
ATOM 736 O O . VAL A 1 91 ? -17.672 -2.312 -0.186 1.00 89.00 91 VAL A O 1
ATOM 739 N N . ASP A 1 92 ? -17.122 -4.319 0.698 1.00 83.25 92 ASP A N 1
ATOM 740 C CA . ASP A 1 92 ? -18.411 -4.945 0.454 1.00 83.25 92 ASP A CA 1
ATOM 741 C C . ASP A 1 92 ? -19.247 -4.749 1.717 1.00 83.25 92 ASP A C 1
ATOM 743 O O . ASP A 1 92 ? -18.889 -5.218 2.798 1.00 83.25 92 ASP A O 1
ATOM 747 N N . LEU A 1 93 ? -20.286 -3.937 1.598 1.00 80.38 93 LEU A N 1
ATOM 748 C CA . LEU A 1 93 ? -21.293 -3.792 2.632 1.00 80.38 93 LEU A CA 1
ATOM 749 C C . LEU A 1 93 ? -22.431 -4.666 2.137 1.00 80.38 93 LEU A C 1
ATOM 751 O O . LEU A 1 93 ? -22.998 -4.334 1.101 1.00 80.38 93 LEU A O 1
ATOM 755 N N . GLU A 1 94 ? -22.706 -5.778 2.822 1.00 73.25 94 GLU A N 1
ATOM 756 C CA . GLU A 1 94 ? -23.751 -6.749 2.470 1.00 73.25 94 GLU A CA 1
ATOM 757 C C . GLU A 1 94 ? -25.150 -6.094 2.392 1.00 73.25 94 GLU A C 1
ATOM 759 O O . GLU A 1 94 ? -25.982 -6.253 3.279 1.00 73.25 94 GLU A O 1
ATOM 764 N N . GLY A 1 95 ? -25.411 -5.344 1.320 1.00 50.94 95 GLY A N 1
ATOM 765 C CA . GLY A 1 95 ? -26.697 -4.772 0.942 1.00 50.94 95 GLY A CA 1
ATOM 766 C C . GLY A 1 95 ? -27.263 -3.710 1.887 1.00 50.94 95 GLY A C 1
ATOM 767 O O . GLY A 1 95 ? -28.158 -3.991 2.681 1.00 50.94 95 GLY A O 1
ATOM 768 N N . VAL A 1 96 ? -26.874 -2.453 1.660 1.00 37.88 96 VAL A N 1
ATOM 769 C CA . VAL A 1 96 ? -27.877 -1.412 1.367 1.00 37.88 96 VAL A CA 1
ATOM 770 C C . VAL A 1 96 ? -27.605 -0.888 -0.031 1.00 37.88 96 VAL A C 1
ATOM 772 O O . VAL A 1 96 ? -26.426 -0.566 -0.302 1.00 37.88 96 VAL A O 1
#